Protein AF-A0A9D2WPY9-F1 (afdb_monomer)

Organism: NCBI:txid182264

pLDDT: mean 79.98, std 15.82, range [41.41, 93.5]

Mean predicted aligned error: 8.05 Å

Structure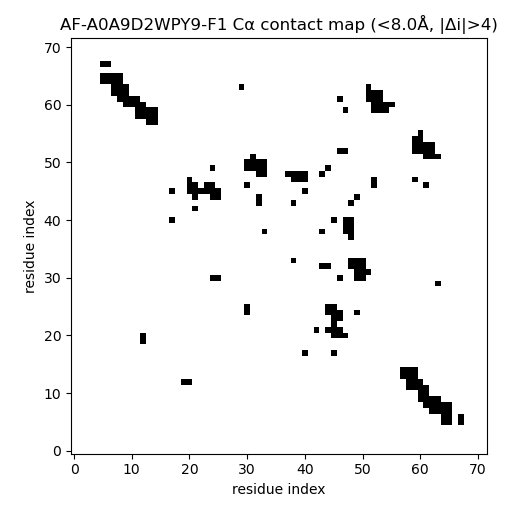 (mmCIF, N/CA/C/O backbone):
data_AF-A0A9D2WPY9-F1
#
_entry.id   AF-A0A9D2WPY9-F1
#
loop_
_atom_site.group_PDB
_atom_site.id
_atom_site.type_symbol
_atom_site.label_atom_id
_atom_site.label_alt_id
_atom_site.label_comp_id
_atom_site.label_asym_id
_atom_site.label_entity_id
_atom_site.label_seq_id
_atom_site.pdbx_PDB_ins_code
_atom_site.Cartn_x
_atom_site.Cartn_y
_atom_site.Cartn_z
_atom_site.occupancy
_atom_site.B_iso_or_equiv
_atom_site.auth_seq_id
_atom_site.auth_comp_id
_atom_site.auth_asym_id
_atom_site.auth_atom_id
_atom_site.pdbx_PDB_model_num
ATOM 1 N N . MET A 1 1 ? -28.114 -16.049 -18.082 1.00 41.41 1 MET A N 1
ATOM 2 C CA . MET A 1 1 ? -26.830 -15.373 -18.351 1.00 41.41 1 MET A CA 1
ATOM 3 C C . MET A 1 1 ? -26.457 -14.608 -17.096 1.00 41.41 1 MET A C 1
ATOM 5 O O . MET A 1 1 ? -27.000 -13.538 -16.848 1.00 41.41 1 MET A O 1
ATOM 9 N N . ASP A 1 2 ? -25.630 -15.212 -16.255 1.00 43.75 2 ASP A N 1
ATOM 10 C CA . ASP A 1 2 ? -25.334 -14.744 -14.903 1.00 43.75 2 ASP A CA 1
ATOM 11 C C . ASP A 1 2 ? -24.289 -13.621 -14.940 1.00 43.75 2 ASP A C 1
ATOM 13 O O . ASP A 1 2 ? -23.085 -13.856 -14.869 1.00 43.75 2 ASP A O 1
ATOM 17 N N . ASN A 1 3 ? -24.748 -12.375 -15.072 1.00 52.28 3 ASN A N 1
ATOM 18 C CA . ASN A 1 3 ? -23.904 -11.183 -14.955 1.00 52.28 3 ASN A CA 1
ATOM 19 C C . ASN A 1 3 ? -23.636 -10.865 -13.474 1.00 52.28 3 ASN A C 1
ATOM 21 O O . ASN A 1 3 ? -24.103 -9.857 -12.949 1.00 52.28 3 ASN A O 1
ATOM 25 N N . ASN A 1 4 ? -22.900 -11.735 -12.780 1.00 49.38 4 ASN A N 1
ATOM 26 C CA . ASN A 1 4 ? -22.409 -11.449 -11.433 1.00 49.38 4 ASN A CA 1
ATOM 27 C C . ASN A 1 4 ? -21.034 -10.778 -11.529 1.00 49.38 4 ASN A C 1
ATOM 29 O O . ASN A 1 4 ? -19.996 -11.424 -11.372 1.00 49.38 4 ASN A O 1
ATOM 33 N N . ALA A 1 5 ? -21.026 -9.481 -11.840 1.00 52.12 5 ALA A N 1
ATOM 34 C CA . ALA A 1 5 ? -19.827 -8.661 -11.756 1.00 52.12 5 ALA A CA 1
ATOM 35 C C . ALA A 1 5 ? -19.445 -8.522 -10.276 1.00 52.12 5 ALA A C 1
ATOM 37 O O . ALA A 1 5 ? -19.898 -7.615 -9.579 1.00 52.12 5 ALA A O 1
ATOM 38 N N . LYS A 1 6 ? -18.642 -9.464 -9.771 1.00 51.38 6 LYS A N 1
ATOM 39 C CA . LYS A 1 6 ? -18.044 -9.351 -8.443 1.00 51.38 6 LYS A CA 1
ATOM 40 C C . LYS A 1 6 ? -17.166 -8.106 -8.459 1.00 51.38 6 LYS A C 1
ATOM 42 O O . LYS A 1 6 ? -16.120 -8.098 -9.099 1.00 51.38 6 LYS A O 1
ATOM 47 N N . HIS A 1 7 ? -17.620 -7.041 -7.804 1.00 52.22 7 HIS A N 1
ATOM 48 C CA . HIS A 1 7 ? -16.826 -5.834 -7.633 1.00 52.22 7 HIS A CA 1
ATOM 49 C C . HIS A 1 7 ? -15.599 -6.200 -6.791 1.00 52.22 7 HIS A C 1
ATOM 51 O O . HIS A 1 7 ? -15.686 -6.357 -5.576 1.00 52.22 7 HIS A O 1
ATOM 57 N N . HIS A 1 8 ? -14.458 -6.397 -7.443 1.00 57.09 8 HIS A N 1
ATOM 58 C CA . HIS A 1 8 ? -13.168 -6.318 -6.780 1.00 57.09 8 HIS A CA 1
ATOM 59 C C . HIS A 1 8 ? -12.854 -4.838 -6.587 1.00 57.09 8 HIS A C 1
ATOM 61 O O . HIS A 1 8 ? -12.889 -4.058 -7.537 1.00 57.09 8 HIS A O 1
ATOM 67 N N . GLU A 1 9 ? -12.590 -4.440 -5.345 1.00 62.44 9 GLU A N 1
ATOM 68 C CA . GLU A 1 9 ? -12.052 -3.112 -5.062 1.00 62.44 9 GLU A CA 1
ATOM 69 C C . GLU A 1 9 ? -10.560 -3.140 -5.394 1.00 62.44 9 GLU A C 1
ATOM 71 O O . GLU A 1 9 ? -9.709 -3.330 -4.524 1.00 62.44 9 GLU A O 1
ATOM 76 N N . GLU A 1 10 ? -10.259 -3.013 -6.684 1.00 67.69 10 GLU A N 1
ATOM 77 C CA . GLU A 1 10 ? -8.895 -2.877 -7.170 1.00 67.69 1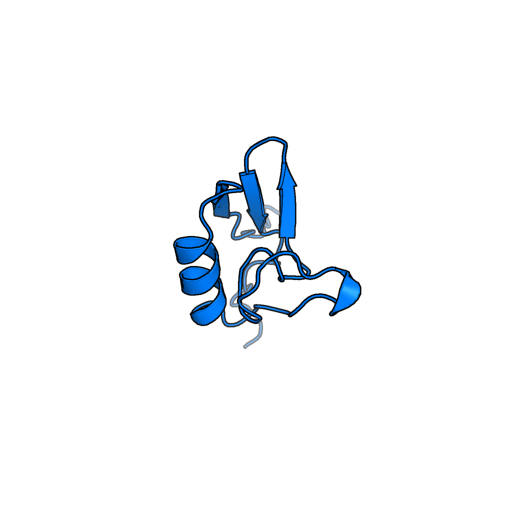0 GLU A CA 1
ATOM 78 C C . GLU A 1 10 ? -8.490 -1.408 -7.028 1.00 67.69 10 GLU A C 1
ATOM 80 O O . GLU A 1 10 ? -9.004 -0.525 -7.713 1.00 67.69 10 GLU A O 1
ATOM 85 N N . PHE A 1 11 ? -7.599 -1.131 -6.080 1.00 78.44 11 PHE A N 1
ATOM 86 C CA . PHE A 1 11 ? -6.874 0.133 -6.048 1.00 78.44 11 PHE A CA 1
ATOM 87 C C . PHE A 1 11 ? -5.453 -0.105 -6.532 1.00 78.44 11 PHE A C 1
ATOM 89 O O . PHE A 1 11 ? -4.905 -1.188 -6.329 1.00 78.44 11 PHE A O 1
ATOM 96 N N . ILE A 1 12 ? -4.862 0.930 -7.122 1.00 84.12 12 ILE A N 1
ATOM 97 C CA . ILE A 1 12 ? -3.469 0.940 -7.549 1.00 84.12 12 ILE A CA 1
ATOM 98 C C . ILE A 1 12 ? -2.753 2.023 -6.743 1.00 84.12 12 ILE A C 1
ATOM 100 O O . ILE A 1 12 ? -3.212 3.162 -6.672 1.00 84.12 12 ILE A O 1
ATOM 104 N N . LEU A 1 13 ? -1.654 1.647 -6.105 1.00 88.75 13 LEU A N 1
ATOM 105 C CA . LEU A 1 13 ? -0.782 2.515 -5.314 1.00 88.75 13 LEU A CA 1
ATOM 106 C C . LEU A 1 13 ? 0.614 2.469 -5.943 1.00 88.75 13 LEU A C 1
ATOM 108 O O . LEU A 1 13 ? 1.006 1.411 -6.430 1.00 88.75 13 LEU A O 1
ATOM 112 N N . GLY A 1 14 ? 1.364 3.572 -5.968 1.00 89.62 14 GLY A N 1
ATOM 113 C CA . GLY A 1 14 ? 2.769 3.520 -6.384 1.00 89.62 14 GLY A CA 1
ATOM 114 C C . GLY A 1 14 ? 3.580 2.635 -5.436 1.00 89.62 14 GLY A C 1
ATOM 115 O O . GLY A 1 14 ? 3.146 2.389 -4.318 1.00 89.62 14 GLY A O 1
ATOM 116 N N . THR A 1 15 ? 4.747 2.143 -5.857 1.00 87.94 15 THR A N 1
ATOM 117 C CA . THR A 1 15 ? 5.658 1.368 -4.983 1.00 87.94 15 THR A CA 1
ATOM 118 C C . THR A 1 15 ? 6.380 2.224 -3.941 1.00 87.94 15 THR A C 1
ATOM 120 O O . THR A 1 15 ? 6.986 1.689 -3.020 1.00 87.94 15 THR A O 1
ATOM 123 N N . GLU A 1 16 ? 6.318 3.549 -4.079 1.00 89.06 16 GLU A N 1
ATOM 124 C CA . GLU A 1 16 ? 6.992 4.518 -3.205 1.00 89.06 16 GLU A CA 1
ATOM 125 C C . GLU A 1 16 ? 6.001 5.363 -2.380 1.00 89.06 16 GLU A C 1
ATOM 127 O O . GLU A 1 16 ? 6.386 6.234 -1.602 1.00 89.06 16 GLU A O 1
ATOM 132 N N . ASP A 1 17 ? 4.701 5.083 -2.485 1.00 90.19 17 ASP A N 1
ATOM 133 C CA . ASP A 1 17 ? 3.626 5.790 -1.785 1.00 90.19 17 ASP A CA 1
ATOM 134 C C . ASP A 1 17 ? 3.392 5.254 -0.355 1.00 90.19 17 ASP A C 1
ATOM 136 O O . ASP A 1 17 ? 2.278 4.908 0.044 1.00 90.19 17 ASP A O 1
ATOM 140 N N . TRP A 1 18 ? 4.452 5.183 0.457 1.00 89.31 18 TRP A N 1
ATOM 141 C CA . TRP A 1 18 ? 4.434 4.632 1.828 1.0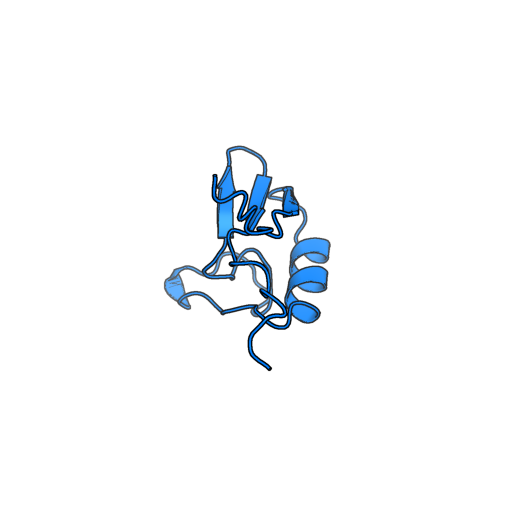0 89.31 18 TRP A CA 1
ATOM 142 C C . TRP A 1 18 ? 3.389 5.262 2.742 1.00 89.31 18 TRP A C 1
ATOM 144 O O . TRP A 1 18 ? 2.581 4.561 3.355 1.00 89.31 18 TRP A O 1
ATOM 154 N N . VAL A 1 19 ? 3.328 6.592 2.761 1.00 91.12 19 VAL A N 1
ATOM 155 C CA . VAL A 1 19 ? 2.382 7.332 3.603 1.00 91.12 19 VAL A CA 1
ATOM 156 C C . VAL A 1 19 ? 0.937 7.028 3.209 1.00 91.12 19 VAL A C 1
ATOM 158 O O . VAL A 1 19 ? 0.063 6.875 4.066 1.00 91.12 19 VAL A O 1
ATOM 161 N N . GLN A 1 20 ? 0.666 6.944 1.908 1.00 90.31 20 GLN A N 1
ATOM 162 C CA . GLN A 1 20 ? -0.676 6.691 1.404 1.00 90.31 20 GLN A CA 1
ATOM 163 C C . GLN A 1 20 ? -1.079 5.225 1.617 1.00 90.31 20 GLN A C 1
ATOM 165 O O . GLN A 1 20 ? -2.202 4.966 2.055 1.00 90.31 20 GLN A O 1
ATOM 170 N N . ALA A 1 21 ? -0.156 4.281 1.416 1.00 91.19 21 ALA A N 1
ATOM 171 C CA . ALA A 1 21 ? -0.345 2.865 1.717 1.00 91.19 21 ALA A CA 1
ATOM 172 C C . ALA A 1 21 ? -0.705 2.637 3.193 1.00 91.19 21 ALA A C 1
ATOM 174 O O . ALA A 1 21 ? -1.668 1.928 3.493 1.00 91.19 21 ALA A O 1
ATOM 175 N N . ALA A 1 22 ? -0.005 3.291 4.122 1.00 92.75 22 ALA A N 1
ATOM 176 C CA . ALA A 1 22 ? -0.329 3.223 5.543 1.00 92.75 22 ALA A CA 1
ATOM 177 C C . ALA A 1 22 ? -1.698 3.842 5.860 1.00 92.75 22 ALA A C 1
ATOM 179 O O . ALA A 1 22 ? -2.495 3.272 6.606 1.00 92.75 22 ALA A O 1
ATOM 180 N N . ARG A 1 23 ? -2.023 5.001 5.2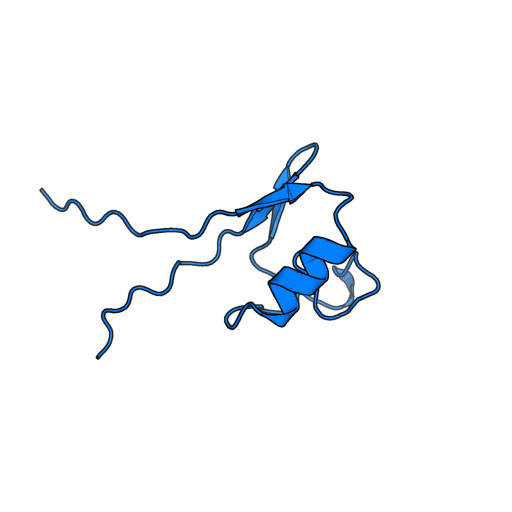71 1.00 92.38 23 ARG A N 1
ATOM 181 C CA . ARG A 1 23 ? -3.324 5.668 5.471 1.00 92.38 23 ARG A CA 1
ATOM 182 C C . ARG A 1 23 ? -4.500 4.828 4.983 1.00 92.38 23 ARG A C 1
ATOM 184 O O . ARG A 1 23 ? -5.527 4.788 5.663 1.00 92.38 23 ARG A O 1
ATOM 191 N N . ILE A 1 24 ? -4.363 4.180 3.828 1.00 90.69 24 ILE A N 1
ATOM 192 C CA . ILE A 1 24 ? -5.398 3.307 3.269 1.00 90.69 24 ILE A CA 1
ATOM 193 C C . ILE A 1 24 ? -5.534 2.053 4.130 1.00 90.69 24 ILE A C 1
ATOM 195 O O . ILE A 1 24 ? -6.646 1.740 4.548 1.00 90.69 24 ILE A O 1
ATOM 199 N N . ALA A 1 25 ? -4.429 1.387 4.479 1.00 91.19 25 ALA A N 1
ATOM 200 C CA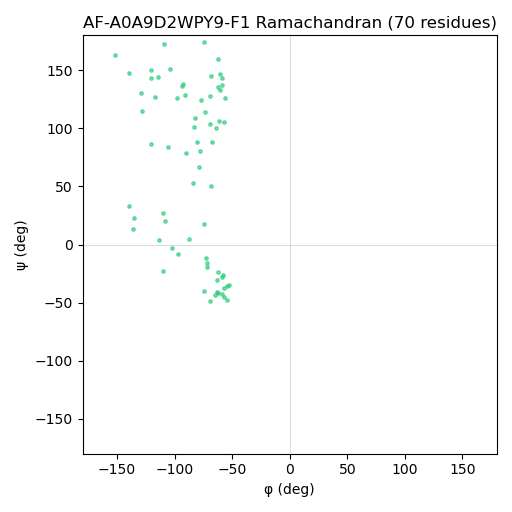 . ALA A 1 25 ? -4.459 0.194 5.323 1.00 91.19 25 ALA A CA 1
ATOM 201 C C . ALA A 1 25 ? -5.085 0.456 6.699 1.00 91.19 25 ALA A C 1
ATOM 203 O O . ALA A 1 25 ? -5.952 -0.305 7.119 1.00 91.19 25 ALA A O 1
ATOM 204 N N . LYS A 1 26 ? -4.752 1.580 7.349 1.00 91.69 26 LYS A N 1
ATOM 205 C CA . LYS A 1 26 ? -5.339 1.995 8.640 1.00 91.69 26 LYS A CA 1
ATOM 206 C C . LYS A 1 26 ? -6.862 2.169 8.586 1.00 91.69 26 LYS A C 1
ATOM 208 O O . LYS A 1 26 ? -7.532 1.999 9.598 1.00 91.69 26 LYS A O 1
ATOM 213 N N . LYS A 1 27 ? -7.419 2.510 7.419 1.00 90.06 27 LYS A N 1
ATOM 214 C CA . LYS A 1 27 ? -8.872 2.630 7.190 1.00 90.06 27 LYS A CA 1
ATOM 215 C C . LYS A 1 27 ? -9.485 1.377 6.556 1.00 90.06 27 LYS A C 1
ATOM 217 O O . LYS A 1 27 ? -10.707 1.278 6.442 1.00 90.06 27 LYS A O 1
ATOM 222 N N . CYS A 1 28 ? -8.663 0.422 6.131 1.00 88.31 28 CYS A N 1
ATOM 223 C CA . CYS A 1 28 ? -9.106 -0.777 5.446 1.00 88.31 28 CYS A CA 1
ATOM 224 C C . CYS A 1 28 ? -9.556 -1.820 6.468 1.00 88.31 28 CYS A C 1
ATOM 226 O O . CYS A 1 28 ? -8.762 -2.576 7.017 1.00 88.31 28 CYS A O 1
ATOM 228 N N . SER A 1 29 ? -10.864 -1.946 6.662 1.00 86.94 29 SER A N 1
ATOM 229 C CA . SER A 1 29 ? -11.447 -2.948 7.563 1.00 86.94 29 SER A CA 1
ATOM 230 C C . SER A 1 29 ? -11.425 -4.385 7.008 1.00 86.94 29 SER A C 1
ATOM 232 O O . SER A 1 29 ? -12.186 -5.236 7.459 1.00 86.94 29 SER A O 1
ATOM 234 N N . GLY A 1 30 ? -10.597 -4.654 5.997 1.00 86.50 30 GLY A N 1
ATOM 235 C CA . GLY A 1 30 ? -10.230 -6.004 5.560 1.00 86.50 30 GLY A CA 1
ATOM 236 C C . GLY A 1 30 ? -8.730 -6.127 5.305 1.00 86.50 30 GLY A C 1
ATOM 237 O O . GLY A 1 30 ? -8.323 -6.969 4.509 1.00 86.50 30 GLY A O 1
ATOM 238 N N . PHE A 1 31 ? -7.931 -5.246 5.914 1.00 90.38 31 PHE A N 1
ATOM 239 C CA . PHE A 1 31 ? -6.490 -5.410 5.989 1.00 90.38 31 PHE A CA 1
ATOM 240 C C . PHE A 1 31 ? -6.178 -6.708 6.734 1.00 90.38 31 PHE A C 1
ATOM 242 O O . PHE A 1 31 ? -6.748 -6.981 7.790 1.00 90.38 31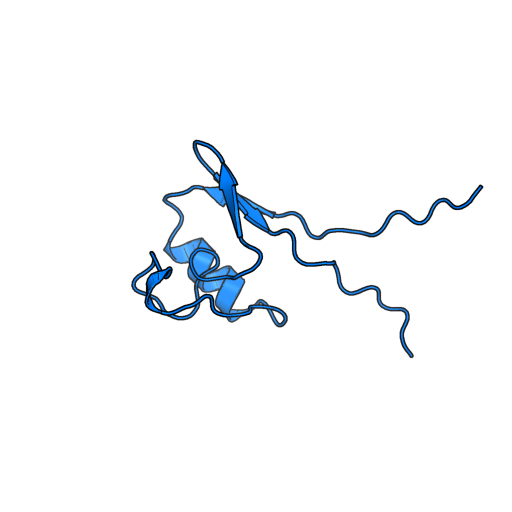 PHE A O 1
ATOM 249 N N . VAL A 1 32 ? -5.279 -7.497 6.163 1.00 90.88 32 VAL A N 1
ATOM 250 C CA . VAL A 1 32 ? -4.749 -8.708 6.779 1.00 90.88 32 VAL A CA 1
ATOM 251 C C . VAL A 1 32 ? -3.244 -8.581 6.692 1.00 90.88 32 VAL A C 1
ATOM 253 O O . VAL A 1 32 ? -2.719 -8.531 5.579 1.00 90.88 32 VAL A O 1
ATOM 256 N N . CYS A 1 33 ? -2.592 -8.475 7.850 1.00 90.56 33 CYS A N 1
ATOM 257 C CA . CYS A 1 33 ? -1.140 -8.414 7.926 1.00 90.56 33 CYS A CA 1
ATOM 258 C C . CYS A 1 33 ? -0.548 -9.676 7.293 1.00 90.56 33 CYS A C 1
ATOM 260 O O . CYS A 1 33 ? -1.079 -10.775 7.474 1.00 90.56 33 CYS A O 1
ATOM 262 N N . ASP A 1 34 ? 0.501 -9.487 6.510 1.00 88.88 34 ASP A N 1
ATOM 263 C CA . ASP A 1 34 ? 1.322 -10.571 5.995 1.00 88.88 34 ASP A CA 1
ATOM 264 C C . ASP A 1 34 ? 2.224 -11.144 7.093 1.00 88.88 34 ASP A C 1
ATOM 266 O O . ASP A 1 34 ? 2.259 -10.610 8.206 1.00 88.88 34 ASP A O 1
ATOM 270 N N . ASP A 1 35 ? 2.937 -12.227 6.785 1.00 87.00 35 ASP A N 1
ATOM 271 C CA . ASP A 1 35 ? 3.940 -12.788 7.688 1.00 87.00 35 ASP A CA 1
ATOM 272 C C . ASP A 1 35 ? 5.051 -11.768 7.983 1.00 87.00 35 ASP A C 1
ATOM 274 O O . ASP A 1 35 ? 5.407 -10.945 7.136 1.00 87.00 35 ASP A O 1
ATOM 278 N N . GLU A 1 36 ? 5.601 -11.815 9.199 1.00 82.00 36 GLU A N 1
ATOM 279 C CA . GLU A 1 36 ? 6.559 -10.805 9.667 1.00 82.00 36 GLU A CA 1
ATOM 280 C C . GLU A 1 36 ? 7.851 -10.781 8.834 1.00 82.00 36 GLU A C 1
ATOM 282 O O . GLU A 1 36 ? 8.419 -9.712 8.622 1.00 82.00 36 GLU A O 1
ATOM 287 N N . ASP A 1 37 ? 8.258 -11.931 8.290 1.00 85.12 37 ASP A N 1
ATOM 288 C CA . ASP A 1 37 ? 9.405 -12.080 7.381 1.00 85.12 37 ASP A CA 1
ATOM 289 C C . ASP A 1 37 ? 9.152 -11.496 5.973 1.00 85.12 37 ASP A C 1
ATOM 291 O O . ASP A 1 37 ? 10.095 -11.217 5.233 1.00 85.12 37 ASP A O 1
ATOM 295 N N . GLU A 1 38 ? 7.889 -11.292 5.583 1.00 83.38 38 GLU A N 1
ATOM 296 C CA . GLU A 1 38 ? 7.494 -10.785 4.257 1.00 83.38 38 GLU A CA 1
ATOM 297 C C . GLU A 1 38 ? 7.095 -9.296 4.275 1.00 83.38 38 GLU A C 1
ATOM 299 O O . GLU A 1 38 ? 6.794 -8.706 3.226 1.00 83.38 38 GLU A O 1
ATOM 304 N N . MET A 1 39 ? 7.092 -8.666 5.455 1.00 85.00 39 MET A N 1
ATOM 305 C CA . MET A 1 39 ? 6.818 -7.240 5.607 1.00 85.00 39 MET A CA 1
ATOM 306 C C . MET A 1 39 ? 7.960 -6.395 5.032 1.00 85.00 39 MET A C 1
ATOM 308 O O . MET A 1 39 ? 9.126 -6.558 5.379 1.00 85.00 39 MET A O 1
ATOM 312 N N . VAL A 1 40 ? 7.613 -5.445 4.163 1.00 85.62 40 VAL A N 1
ATOM 313 C CA . VAL A 1 40 ? 8.574 -4.531 3.515 1.00 85.62 40 VAL A CA 1
ATOM 314 C C . VAL A 1 40 ? 8.462 -3.094 4.013 1.00 85.62 40 VAL A C 1
ATOM 316 O O . VAL A 1 40 ? 9.407 -2.322 3.878 1.00 85.62 40 VAL A O 1
ATOM 319 N N . ALA A 1 41 ? 7.309 -2.707 4.562 1.00 84.50 41 ALA A N 1
ATOM 320 C CA . ALA A 1 41 ? 7.123 -1.389 5.152 1.00 84.50 41 ALA A CA 1
ATOM 321 C C . ALA A 1 41 ? 7.430 -1.430 6.651 1.00 84.50 41 ALA A C 1
ATOM 323 O O . ALA A 1 41 ? 6.971 -2.336 7.343 1.00 84.50 41 ALA A O 1
ATOM 324 N N . ASP A 1 42 ? 8.128 -0.406 7.143 1.00 83.12 42 ASP A N 1
ATOM 325 C CA . ASP A 1 42 ? 8.393 -0.197 8.576 1.00 83.12 42 ASP A CA 1
ATOM 326 C C . ASP A 1 42 ? 7.086 -0.116 9.389 1.00 83.12 42 ASP A C 1
ATOM 328 O O . ASP A 1 42 ? 6.948 -0.673 10.477 1.00 83.12 42 ASP A O 1
ATOM 332 N N . GLU A 1 43 ? 6.060 0.507 8.806 1.00 83.81 43 GLU A N 1
ATOM 333 C CA . GLU A 1 43 ? 4.727 0.555 9.391 1.00 83.81 43 GLU A CA 1
ATOM 334 C C . GLU A 1 43 ? 4.011 -0.794 9.282 1.00 83.81 43 GLU A C 1
ATOM 336 O O . GLU A 1 43 ? 3.582 -1.207 8.203 1.00 83.81 43 GLU A O 1
ATOM 341 N N . THR A 1 44 ? 3.759 -1.418 10.436 1.00 80.94 44 THR A N 1
ATOM 342 C CA . THR A 1 44 ? 3.067 -2.715 10.560 1.00 80.94 44 THR A CA 1
ATOM 343 C C . THR A 1 44 ? 1.713 -2.732 9.838 1.00 80.94 44 THR A C 1
ATOM 345 O O . THR A 1 44 ? 1.322 -3.734 9.249 1.00 80.94 44 THR A O 1
ATOM 348 N N . VAL A 1 45 ? 0.996 -1.600 9.827 1.00 89.88 45 VAL A N 1
ATOM 349 C CA . VAL A 1 45 ? -0.295 -1.442 9.135 1.00 89.88 45 VAL A CA 1
ATOM 350 C C . VAL A 1 45 ? -0.112 -0.607 7.864 1.00 89.88 45 VAL A C 1
ATOM 352 O O . VAL A 1 45 ? -0.343 0.605 7.861 1.00 89.88 45 VAL A O 1
ATOM 355 N N . SER A 1 46 ? 0.287 -1.272 6.776 1.00 93.50 46 SER A N 1
ATOM 356 C CA . SER A 1 46 ? 0.495 -0.685 5.444 1.00 93.50 46 SER A CA 1
ATOM 357 C C . SER A 1 46 ? -0.005 -1.609 4.334 1.00 93.50 46 SER A C 1
ATOM 359 O O . SER A 1 46 ? 0.083 -2.826 4.460 1.00 93.50 46 SER A O 1
ATOM 361 N N . CYS A 1 47 ? -0.507 -1.069 3.214 1.00 91.75 47 CYS A N 1
ATOM 362 C CA . CYS A 1 47 ? -0.941 -1.890 2.074 1.00 91.75 47 CYS A CA 1
ATOM 363 C C . CYS A 1 47 ? 0.192 -2.773 1.523 1.00 91.75 47 CYS A C 1
ATOM 365 O O . CYS A 1 47 ? -0.084 -3.849 0.996 1.00 91.75 47 CYS A O 1
ATOM 367 N N . TYR A 1 48 ? 1.450 -2.364 1.709 1.00 92.31 48 TYR A N 1
AT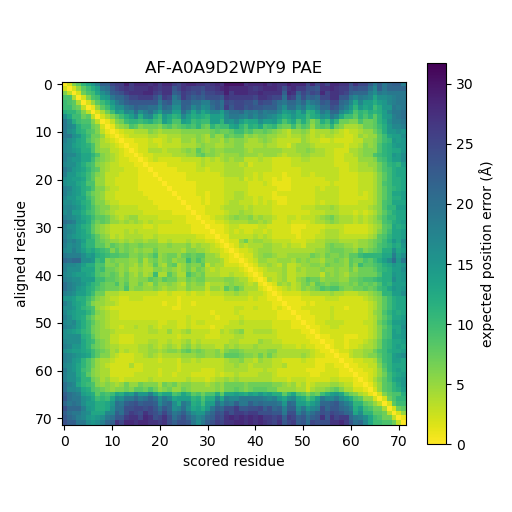OM 368 C CA . TYR A 1 48 ? 2.625 -3.170 1.377 1.00 92.31 48 TYR A CA 1
ATOM 369 C C . TYR A 1 48 ? 2.870 -4.353 2.308 1.00 92.31 48 TYR A C 1
ATOM 371 O O . TYR A 1 48 ? 3.612 -5.249 1.939 1.00 92.31 48 TYR A O 1
ATOM 379 N N . ASN A 1 49 ? 2.244 -4.377 3.480 1.00 93.19 49 ASN A N 1
ATOM 380 C CA . ASN A 1 49 ? 2.291 -5.494 4.422 1.00 93.19 49 ASN A CA 1
ATOM 381 C C . ASN A 1 49 ? 0.940 -6.223 4.451 1.00 93.19 49 ASN A C 1
ATOM 383 O O . ASN A 1 49 ? 0.604 -6.887 5.422 1.00 93.19 49 ASN A O 1
ATOM 387 N N . CYS A 1 50 ? 0.111 -6.054 3.413 1.00 91.62 50 CYS A N 1
ATOM 388 C CA . CYS A 1 50 ? -1.173 -6.733 3.300 1.00 91.62 50 CYS A CA 1
ATOM 389 C C . CYS A 1 50 ? -1.027 -8.031 2.501 1.00 91.62 50 CYS A C 1
ATOM 391 O O . CYS A 1 50 ? -0.455 -8.020 1.409 1.00 91.62 50 CYS A O 1
ATOM 393 N N . ARG A 1 51 ? -1.653 -9.116 2.960 1.00 91.69 51 ARG A N 1
ATOM 394 C CA . ARG A 1 51 ? -1.668 -10.418 2.265 1.00 91.69 51 ARG A CA 1
ATOM 395 C C . ARG A 1 51 ? -2.341 -10.404 0.894 1.00 91.69 51 ARG A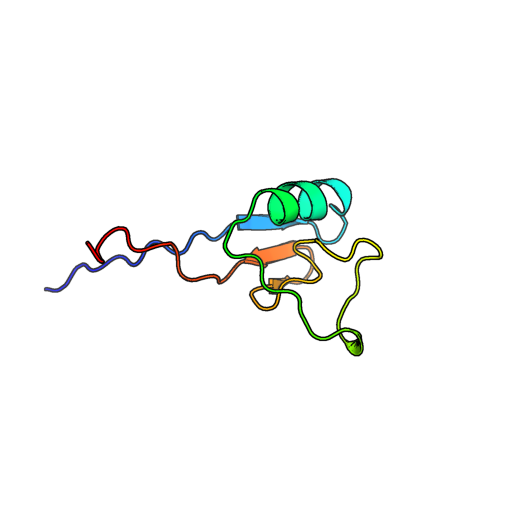 C 1
ATOM 397 O O . ARG A 1 51 ? -2.051 -11.223 0.024 1.00 91.69 51 ARG A O 1
ATOM 404 N N . TYR A 1 52 ? -3.234 -9.444 0.672 1.00 90.19 52 TYR A N 1
ATOM 405 C CA . TYR A 1 52 ? -3.920 -9.257 -0.609 1.00 90.19 52 TYR A CA 1
ATOM 406 C C . TYR A 1 52 ? -3.151 -8.372 -1.596 1.00 90.19 52 TYR A C 1
ATOM 408 O O . TYR A 1 52 ? -3.685 -8.067 -2.667 1.00 90.19 52 TYR A O 1
ATOM 416 N N . ARG A 1 53 ? -1.929 -7.941 -1.252 1.00 90.38 53 ARG A N 1
ATOM 417 C CA . ARG A 1 53 ? -1.098 -7.137 -2.149 1.00 90.38 53 ARG A CA 1
ATOM 418 C C . ARG A 1 53 ? -0.631 -7.957 -3.348 1.00 90.38 53 ARG A C 1
ATOM 420 O O . ARG A 1 53 ? -0.320 -9.150 -3.250 1.00 90.38 53 ARG A O 1
ATOM 427 N N . ARG A 1 54 ? -0.543 -7.291 -4.490 1.00 91.38 54 ARG A N 1
ATOM 428 C CA . ARG A 1 54 ? 0.131 -7.778 -5.690 1.00 91.38 54 ARG A CA 1
ATOM 429 C C . ARG A 1 54 ? 1.084 -6.705 -6.174 1.00 91.38 54 ARG A C 1
ATOM 431 O O . ARG A 1 54 ? 0.698 -5.547 -6.274 1.00 91.38 54 ARG A O 1
ATOM 438 N N . TRP A 1 55 ? 2.321 -7.098 -6.442 1.00 89.06 55 TRP A N 1
ATOM 439 C CA . TRP A 1 55 ? 3.352 -6.202 -6.947 1.00 89.06 55 TRP A CA 1
ATOM 440 C C . TRP A 1 55 ? 3.337 -6.213 -8.472 1.00 89.06 55 TRP A C 1
ATOM 442 O O . TRP A 1 55 ? 3.382 -7.270 -9.100 1.00 89.06 55 TRP A O 1
ATOM 452 N N . ALA A 1 56 ? 3.283 -5.025 -9.050 1.00 87.94 56 ALA A N 1
ATOM 453 C CA . ALA A 1 56 ? 3.591 -4.742 -10.439 1.00 87.94 56 ALA A CA 1
ATOM 454 C C . ALA A 1 56 ? 4.907 -3.950 -10.503 1.00 87.94 56 ALA A C 1
ATOM 456 O O . ALA A 1 56 ? 5.439 -3.526 -9.480 1.00 87.94 56 ALA A O 1
ATOM 457 N N . ALA A 1 57 ? 5.427 -3.727 -11.712 1.00 89.25 57 ALA A N 1
ATOM 458 C CA . ALA A 1 57 ? 6.745 -3.116 -11.909 1.00 89.25 57 ALA A CA 1
ATOM 459 C C . ALA A 1 57 ? 6.924 -1.756 -11.200 1.00 89.25 57 ALA A C 1
ATOM 461 O O . ALA A 1 57 ? 8.006 -1.475 -10.702 1.00 89.25 57 ALA A O 1
ATOM 462 N N . HIS A 1 58 ? 5.869 -0.936 -11.138 1.00 88.88 58 HIS A N 1
ATOM 463 C CA . HIS A 1 58 ? 5.903 0.401 -10.523 1.00 88.88 58 HIS A CA 1
ATOM 464 C C . HIS A 1 58 ? 4.678 0.687 -9.649 1.00 88.88 58 HIS A C 1
ATOM 466 O O . HIS A 1 58 ? 4.392 1.835 -9.309 1.00 88.88 58 HIS A O 1
ATOM 472 N N . SER A 1 59 ? 3.904 -0.345 -9.320 1.00 91.44 59 SER A N 1
ATOM 473 C CA . SER A 1 59 ? 2.701 -0.175 -8.516 1.00 91.44 59 SER A CA 1
ATOM 474 C C . SER A 1 59 ? 2.370 -1.422 -7.715 1.00 91.44 59 SER A C 1
ATOM 476 O O . SER A 1 59 ? 2.828 -2.516 -8.024 1.00 91.44 59 SER A O 1
ATOM 478 N N . ILE A 1 60 ? 1.518 -1.267 -6.714 1.00 91.00 60 ILE A N 1
ATOM 479 C CA . ILE A 1 60 ? 0.866 -2.361 -6.012 1.00 91.00 60 ILE A CA 1
ATOM 480 C C . ILE A 1 60 ? -0.637 -2.314 -6.260 1.00 91.00 60 ILE A C 1
ATOM 482 O O . ILE A 1 60 ? -1.222 -1.232 -6.332 1.00 91.00 60 ILE A O 1
ATOM 486 N N . SER A 1 61 ? -1.266 -3.478 -6.366 1.00 89.69 61 SER A N 1
ATOM 487 C CA . SER A 1 61 ? -2.718 -3.607 -6.444 1.00 89.69 61 SER A CA 1
ATOM 488 C C . SER A 1 61 ? -3.278 -4.443 -5.301 1.00 89.69 61 SER A C 1
ATOM 490 O O . SER A 1 61 ? -2.618 -5.337 -4.761 1.00 89.69 61 SER A O 1
ATOM 492 N N . CYS A 1 62 ? -4.515 -4.141 -4.911 1.00 89.19 62 CYS A N 1
ATOM 493 C CA . CYS A 1 62 ? -5.255 -4.921 -3.927 1.00 89.19 62 CYS A CA 1
ATOM 494 C C . CYS A 1 62 ? -6.209 -5.887 -4.613 1.00 89.19 62 CYS A C 1
ATOM 496 O O . CYS A 1 62 ? -7.068 -5.476 -5.384 1.00 89.19 62 CYS A O 1
ATOM 498 N N . HIS A 1 63 ? -6.092 -7.167 -4.268 1.00 87.25 63 HIS A N 1
ATOM 499 C CA . HIS A 1 63 ? -6.961 -8.228 -4.776 1.00 87.25 63 HIS A CA 1
ATOM 500 C C . HIS A 1 63 ? -7.892 -8.774 -3.693 1.00 87.25 63 HIS A C 1
ATOM 502 O O . HIS A 1 63 ? -8.295 -9.938 -3.731 1.00 87.25 63 HIS A O 1
ATOM 508 N N . ARG A 1 64 ? -8.227 -7.952 -2.690 1.00 84.50 64 ARG A N 1
ATOM 509 C CA . ARG A 1 64 ? -9.231 -8.350 -1.706 1.00 84.50 64 ARG A CA 1
ATOM 510 C C . ARG A 1 64 ? -10.562 -8.547 -2.442 1.00 84.50 64 ARG A C 1
ATOM 512 O O . ARG A 1 64 ? -10.942 -7.673 -3.225 1.00 84.50 64 ARG A O 1
ATOM 519 N N . PRO A 1 65 ? -11.316 -9.623 -2.165 1.00 74.62 65 PRO A N 1
ATOM 520 C CA . PRO A 1 65 ? -12.704 -9.673 -2.597 1.00 74.62 65 PRO A CA 1
ATOM 521 C C . PRO A 1 65 ? -13.431 -8.440 -2.038 1.00 74.62 65 PRO A C 1
ATOM 523 O O . PRO A 1 65 ? -13.357 -8.154 -0.837 1.00 74.62 65 PRO A O 1
ATOM 526 N N . GLY A 1 66 ? -14.084 -7.661 -2.905 1.00 65.12 66 GLY A N 1
ATOM 527 C CA . GLY A 1 66 ? -14.938 -6.572 -2.439 1.00 65.12 66 GLY A CA 1
ATOM 528 C C . GLY A 1 66 ? -16.022 -7.160 -1.547 1.00 65.12 66 GLY A C 1
ATOM 529 O O . GLY A 1 66 ? -16.480 -8.285 -1.784 1.00 65.12 66 GLY A O 1
ATOM 530 N N . ARG A 1 67 ? -16.401 -6.440 -0.485 1.00 58.78 67 ARG A N 1
ATOM 531 C CA . ARG A 1 67 ? -17.515 -6.876 0.363 1.00 58.78 67 ARG A CA 1
ATOM 532 C C . ARG A 1 67 ? -18.732 -7.013 -0.548 1.00 58.78 67 ARG A C 1
ATOM 534 O O . ARG A 1 67 ? -19.293 -6.016 -0.988 1.00 58.78 67 ARG A O 1
ATOM 541 N N . SER A 1 68 ? -19.121 -8.243 -0.864 1.00 50.16 68 SER A N 1
ATOM 542 C CA . SER A 1 68 ? -20.439 -8.483 -1.429 1.00 50.16 68 SER A CA 1
ATOM 543 C C . SER A 1 68 ? -21.404 -8.191 -0.291 1.00 50.16 68 SER A C 1
ATOM 545 O O . SER A 1 68 ? -21.479 -8.966 0.657 1.00 50.16 68 SER A O 1
ATOM 547 N N . SER A 1 69 ? -22.068 -7.037 -0.332 1.00 51.50 69 SER A N 1
ATOM 548 C CA . SER A 1 69 ? -23.118 -6.639 0.613 1.00 51.50 69 SER A CA 1
ATOM 549 C C . SER A 1 69 ? -24.379 -7.504 0.449 1.00 51.50 69 SER A C 1
ATOM 551 O O . SER A 1 69 ? -25.469 -6.974 0.256 1.00 51.50 69 SER A O 1
ATOM 553 N N . HIS A 1 70 ? -24.238 -8.831 0.446 1.00 49.19 70 HIS A N 1
ATOM 554 C CA . HIS A 1 70 ? -25.347 -9.767 0.270 1.00 49.19 70 HIS A CA 1
ATOM 555 C C . HIS A 1 70 ? -25.257 -11.001 1.175 1.00 49.19 70 HIS A C 1
ATOM 557 O O . HIS A 1 70 ? -25.683 -12.081 0.790 1.00 49.19 70 HIS A O 1
ATOM 563 N N . ASP A 1 71 ? -24.714 -10.844 2.378 1.00 46.84 71 ASP A N 1
ATOM 564 C CA . ASP A 1 71 ? -24.985 -11.790 3.461 1.00 46.84 71 ASP A CA 1
ATOM 565 C C . ASP A 1 71 ? -25.629 -10.991 4.599 1.00 46.84 71 ASP A C 1
ATOM 567 O O . ASP A 1 71 ? -24.951 -10.381 5.428 1.00 46.84 71 ASP A O 1
ATOM 571 N N . GLN A 1 72 ? -26.953 -10.860 4.499 1.00 46.81 72 GLN A N 1
ATOM 572 C CA . GLN A 1 72 ? -27.856 -10.375 5.538 1.00 46.81 72 GLN A CA 1
ATOM 573 C C . GLN A 1 72 ? -28.861 -11.483 5.822 1.00 46.81 72 GLN A C 1
ATOM 575 O O . GLN A 1 72 ? -29.341 -12.082 4.832 1.00 46.81 72 GLN A O 1
#

Radius of gyration: 13.46 Å; Cα contacts (8 Å, |Δi|>4): 101; chains: 1; bounding box: 37×23×29 Å

Foldseek 3Di:
DDPPPQDFPKDKAWPPNFVVQQVCQVVDPPFDFADPVQQDHPDSRGVSRGPQWDDDPTIIIGRPRDPPPPDD

Sequence (72 aa):
MDNNAKHHEEFILGTEDWVQAARIAKKCSGFVCDDEDEMVADETVSCYNCRYRRWAAHSISCHRPGRSSHDQ

Solvent-accessible surface area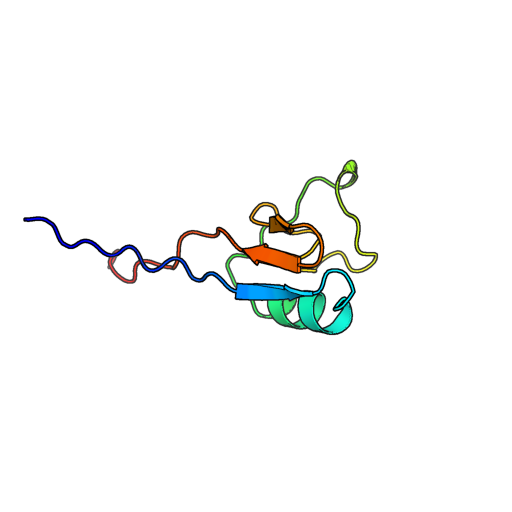 (backbone atoms only — not comparable to full-atom values): 4471 Å² total; per-residue (Å²): 133,87,83,74,79,75,59,58,59,67,50,79,42,56,76,80,43,59,72,56,29,26,56,49,26,72,69,38,94,78,64,41,70,42,60,81,91,69,46,76,49,91,54,75,57,18,42,70,17,25,65,44,49,41,83,53,101,69,28,33,35,38,67,47,78,36,85,71,95,76,86,127

Secondary structure (DSSP, 8-state):
-------B---EEETT-HHHHHHHHHH-TT--BPPGGG--SSSSSSGGGBTTEEE-SSEEEE-PBP--S---